Protein AF-A0A7W1E074-F1 (afdb_monomer)

Radius of gyration: 13.48 Å; Cα contacts (8 Å, |Δi|>4): 45; chains: 1; bounding box: 33×9×41 Å

Secon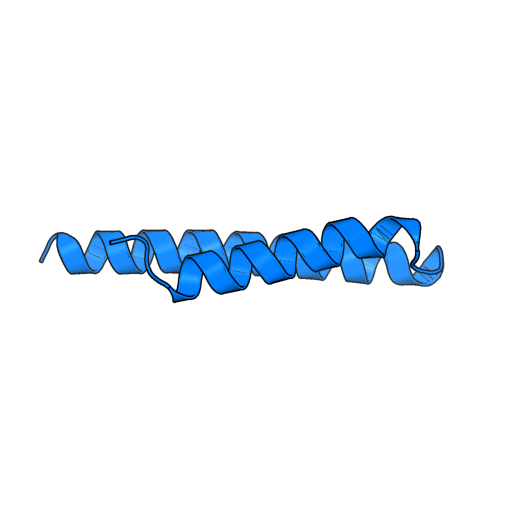dary structure (DSSP, 8-state):
---HHHHHHHHHHHHHHHHTTTS-GGGHHHHHHHHHHHHHHHHHHHHHHHHHTT-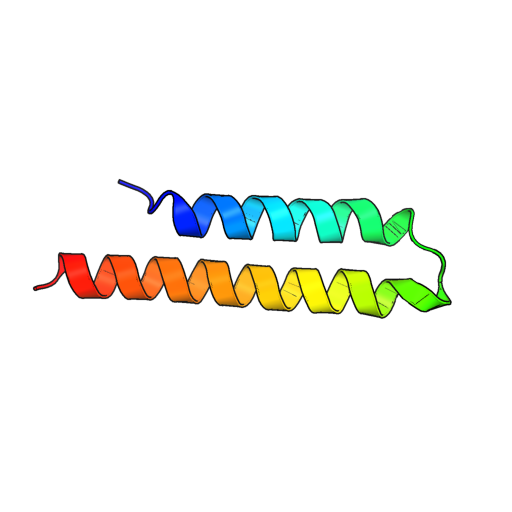

Structure (mmCIF, N/CA/C/O backbone):
data_AF-A0A7W1E074-F1
#
_entry.id   AF-A0A7W1E074-F1
#
loop_
_atom_site.group_PDB
_atom_site.id
_atom_site.type_symbol
_atom_site.label_atom_id
_atom_site.label_alt_id
_atom_site.label_comp_id
_atom_site.label_asym_id
_atom_site.label_entity_id
_atom_site.label_seq_id
_atom_site.pdbx_PDB_ins_code
_atom_site.Cartn_x
_atom_site.Cartn_y
_atom_site.Cartn_z
_atom_site.occupancy
_atom_site.B_iso_or_equiv
_atom_site.auth_seq_id
_atom_site.auth_comp_id
_atom_site.auth_asym_id
_atom_site.auth_atom_id
_atom_site.pdbx_PDB_model_num
ATOM 1 N N . MET A 1 1 ? -17.631 1.490 11.427 1.00 55.72 1 MET A N 1
ATOM 2 C CA . MET A 1 1 ? -17.335 2.391 10.292 1.00 55.72 1 MET A CA 1
ATOM 3 C C . MET A 1 1 ? -15.871 2.197 9.955 1.00 55.72 1 MET A C 1
ATOM 5 O O . MET A 1 1 ? -15.066 2.261 10.872 1.00 55.72 1 MET A O 1
ATOM 9 N N . VAL A 1 2 ? -15.534 1.843 8.713 1.00 56.41 2 VAL A N 1
ATOM 10 C CA . VAL A 1 2 ? -14.127 1.692 8.301 1.00 56.41 2 VAL A CA 1
ATOM 11 C C . VAL A 1 2 ? -13.405 3.002 8.600 1.00 56.41 2 VAL A C 1
ATOM 13 O O . VAL A 1 2 ? -13.904 4.066 8.230 1.00 56.41 2 VAL A O 1
ATOM 16 N N . ASP A 1 3 ? -12.282 2.927 9.314 1.00 74.44 3 ASP A N 1
ATOM 17 C CA . ASP A 1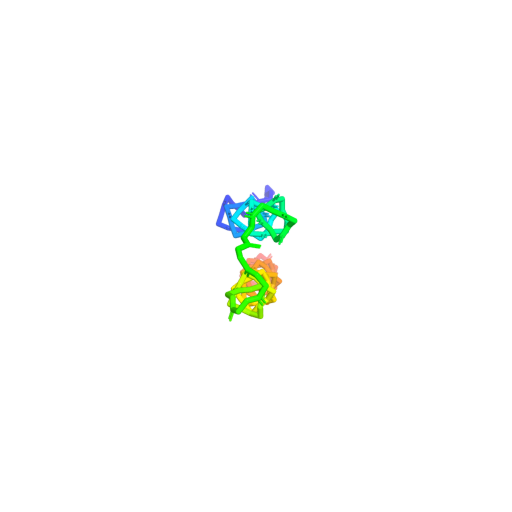 3 ? -11.531 4.118 9.686 1.00 74.44 3 ASP A CA 1
ATOM 18 C C . ASP A 1 3 ? -11.081 4.821 8.405 1.00 74.44 3 ASP A C 1
ATOM 20 O O . ASP A 1 3 ? -10.368 4.246 7.575 1.00 74.44 3 ASP A O 1
ATOM 24 N N . ARG A 1 4 ? -11.551 6.057 8.207 1.00 80.00 4 ARG A N 1
ATOM 25 C CA . ARG A 1 4 ? -11.318 6.827 6.976 1.00 80.00 4 ARG A CA 1
ATOM 26 C C . ARG A 1 4 ? -9.817 6.925 6.672 1.00 80.00 4 ARG A C 1
ATOM 28 O O . ARG A 1 4 ? -9.437 6.990 5.509 1.00 80.00 4 ARG A O 1
ATOM 35 N N . ARG A 1 5 ? -8.974 6.869 7.712 1.00 78.50 5 ARG A N 1
ATOM 36 C CA . ARG A 1 5 ? -7.507 6.879 7.627 1.00 78.50 5 ARG A CA 1
ATOM 37 C C . ARG A 1 5 ? -6.938 5.612 6.987 1.00 78.50 5 ARG A C 1
ATOM 39 O O . ARG A 1 5 ? -6.097 5.725 6.104 1.00 78.50 5 ARG A O 1
ATOM 46 N N . ALA A 1 6 ? -7.429 4.429 7.364 1.00 81.00 6 ALA A N 1
ATOM 47 C CA . ALA A 1 6 ? -6.993 3.164 6.764 1.00 81.00 6 ALA A CA 1
ATOM 48 C C . ALA A 1 6 ? -7.305 3.128 5.259 1.00 81.00 6 ALA A C 1
ATOM 50 O O . ALA A 1 6 ? -6.453 2.768 4.451 1.00 81.00 6 ALA A O 1
ATOM 51 N N . GLY A 1 7 ? -8.494 3.604 4.873 1.00 83.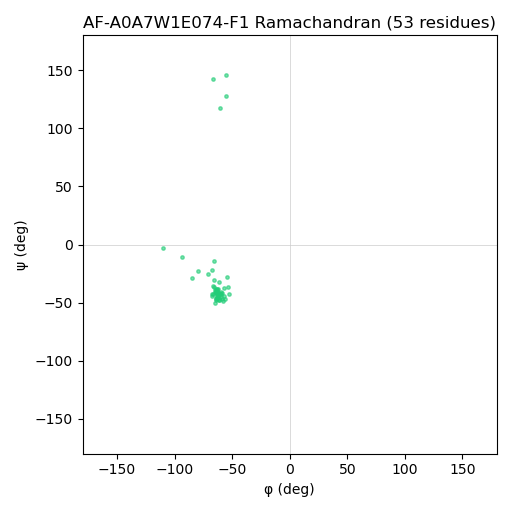00 7 GLY A N 1
ATOM 52 C CA . GLY A 1 7 ? -8.875 3.729 3.464 1.00 83.00 7 GLY A CA 1
ATOM 53 C C . GLY A 1 7 ? -7.933 4.633 2.662 1.00 83.00 7 GLY A C 1
ATOM 54 O O . GLY A 1 7 ? -7.543 4.272 1.556 1.00 83.00 7 GLY A O 1
ATOM 55 N N . VAL A 1 8 ? -7.509 5.770 3.228 1.00 86.69 8 VAL A N 1
ATOM 56 C CA . VAL A 1 8 ? -6.562 6.688 2.568 1.00 86.69 8 VAL A CA 1
ATOM 57 C C . VAL A 1 8 ? -5.225 6.000 2.296 1.00 86.69 8 VAL A C 1
ATOM 59 O O . VAL A 1 8 ? -4.736 6.051 1.170 1.00 86.69 8 VAL A O 1
ATOM 62 N N . PHE A 1 9 ? -4.654 5.309 3.285 1.00 86.88 9 PHE A N 1
ATOM 63 C CA . PHE A 1 9 ? -3.386 4.601 3.094 1.00 86.88 9 PHE A CA 1
ATOM 64 C C . PHE A 1 9 ? -3.486 3.498 2.033 1.00 86.88 9 PHE A C 1
ATOM 66 O O . PHE A 1 9 ? -2.580 3.354 1.216 1.00 86.88 9 PHE A O 1
ATOM 73 N N . LEU A 1 10 ? -4.607 2.775 1.978 1.00 86.25 10 LEU A N 1
ATOM 74 C CA . LEU A 1 10 ? -4.858 1.774 0.937 1.00 86.25 10 LEU A CA 1
ATOM 75 C C . LEU A 1 10 ? -4.925 2.381 -0.472 1.00 86.25 10 LEU A C 1
ATOM 77 O O . LEU A 1 10 ? -4.388 1.796 -1.412 1.00 86.25 10 LEU A O 1
ATOM 81 N N . VAL A 1 11 ? -5.534 3.561 -0.623 1.00 90.69 11 VAL A N 1
ATOM 82 C CA . VAL A 1 11 ? -5.578 4.279 -1.910 1.00 90.69 11 VAL A CA 1
ATOM 83 C C . VAL A 1 11 ? -4.172 4.677 -2.359 1.00 90.69 11 VAL A C 1
ATOM 85 O O . VAL A 1 11 ? -3.808 4.422 -3.505 1.00 90.69 11 VAL A O 1
ATOM 88 N N . PHE A 1 12 ? -3.354 5.232 -1.460 1.00 87.38 12 PHE A N 1
ATOM 89 C CA . PHE A 1 12 ? -1.960 5.565 -1.773 1.00 87.38 12 PHE A CA 1
ATOM 90 C C . PHE A 1 12 ? -1.126 4.324 -2.111 1.00 87.38 12 PHE A C 1
ATOM 92 O O . PHE A 1 12 ? -0.366 4.351 -3.078 1.00 87.38 12 PHE A O 1
ATOM 99 N N . ALA A 1 13 ? -1.312 3.217 -1.386 1.00 87.06 13 ALA A N 1
ATOM 100 C CA . ALA A 1 13 ? -0.663 1.948 -1.708 1.00 87.06 13 ALA A CA 1
ATOM 101 C C . ALA A 1 13 ? -1.030 1.462 -3.119 1.00 87.06 13 ALA A C 1
ATOM 103 O O . ALA A 1 13 ? -0.146 1.117 -3.903 1.00 87.06 13 ALA A O 1
ATOM 104 N N . GLY A 1 14 ? -2.321 1.493 -3.464 1.00 88.69 14 GLY A N 1
ATOM 105 C CA . GLY A 1 14 ? -2.799 1.154 -4.804 1.00 88.69 14 GLY A CA 1
ATOM 106 C C . GLY A 1 14 ? -2.209 2.064 -5.883 1.00 88.69 14 GLY A C 1
ATOM 107 O O . GLY A 1 14 ? -1.781 1.578 -6.927 1.00 88.69 14 GLY A O 1
ATOM 108 N N . MET A 1 15 ? -2.103 3.367 -5.608 1.00 92.00 15 MET A N 1
ATOM 109 C CA . MET A 1 15 ? -1.490 4.334 -6.522 1.00 92.00 15 MET A CA 1
ATOM 110 C C . MET A 1 15 ? -0.003 4.032 -6.761 1.00 92.00 15 MET A C 1
ATOM 112 O O . MET A 1 15 ? 0.445 4.050 -7.906 1.00 92.00 15 MET A O 1
ATOM 116 N N . CYS A 1 16 ? 0.756 3.678 -5.719 1.00 87.12 16 CYS A N 1
ATOM 117 C CA . CYS A 1 16 ? 2.155 3.266 -5.860 1.00 87.12 16 CYS A CA 1
ATOM 118 C C . CYS A 1 16 ? 2.313 1.981 -6.690 1.00 87.12 16 CYS A C 1
ATOM 120 O O . CYS A 1 16 ? 3.232 1.896 -7.503 1.00 87.12 16 CYS A O 1
ATOM 122 N N . ILE A 1 17 ? 1.409 1.006 -6.535 1.00 87.88 17 ILE A N 1
ATOM 123 C CA . ILE A 1 17 ? 1.407 -0.227 -7.343 1.00 87.88 17 ILE A CA 1
ATOM 124 C C . ILE A 1 17 ? 1.088 0.090 -8.810 1.00 87.88 17 ILE A C 1
ATOM 126 O O . ILE A 1 17 ? 1.755 -0.423 -9.706 1.00 87.88 17 ILE A O 1
ATOM 130 N N . ALA A 1 18 ? 0.113 0.966 -9.062 1.00 89.44 18 ALA A N 1
ATOM 131 C CA . ALA A 1 18 ? -0.259 1.386 -10.413 1.00 89.44 18 ALA A CA 1
ATOM 132 C C . ALA A 1 18 ? 0.851 2.184 -11.120 1.00 89.44 18 ALA A C 1
ATOM 134 O O . ALA A 1 18 ? 0.990 2.096 -12.339 1.00 89.44 18 ALA A O 1
ATOM 135 N N . LEU A 1 19 ? 1.663 2.931 -10.364 1.00 85.25 19 LEU A N 1
ATOM 136 C CA . LEU A 1 19 ? 2.810 3.683 -10.882 1.00 85.25 19 LEU A CA 1
ATOM 137 C C . LEU A 1 19 ? 4.050 2.813 -11.125 1.00 85.25 19 LEU A C 1
ATOM 139 O O . LEU A 1 19 ? 4.878 3.173 -11.954 1.00 85.25 19 LEU A O 1
ATOM 143 N N . ALA A 1 20 ? 4.181 1.660 -10.462 1.00 85.19 20 ALA A N 1
ATOM 144 C CA . ALA A 1 20 ? 5.333 0.770 -10.614 1.00 85.19 20 ALA A CA 1
ATOM 145 C C . ALA A 1 20 ? 5.665 0.361 -12.073 1.00 85.19 20 ALA A C 1
ATOM 147 O O . ALA A 1 20 ? 6.848 0.372 -12.418 1.00 85.19 20 ALA A O 1
ATOM 148 N N . PRO A 1 21 ? 4.704 0.024 -12.962 1.00 85.69 21 PRO A N 1
ATOM 149 C CA . PRO A 1 21 ? 5.022 -0.261 -14.365 1.00 85.69 21 PRO A CA 1
ATOM 150 C C . PRO A 1 21 ? 5.434 0.983 -15.167 1.00 85.69 21 PRO A C 1
ATOM 152 O O . PRO A 1 21 ? 6.161 0.837 -16.148 1.00 85.69 21 PRO A O 1
ATOM 155 N N . VAL A 1 22 ? 4.994 2.176 -14.748 1.00 89.8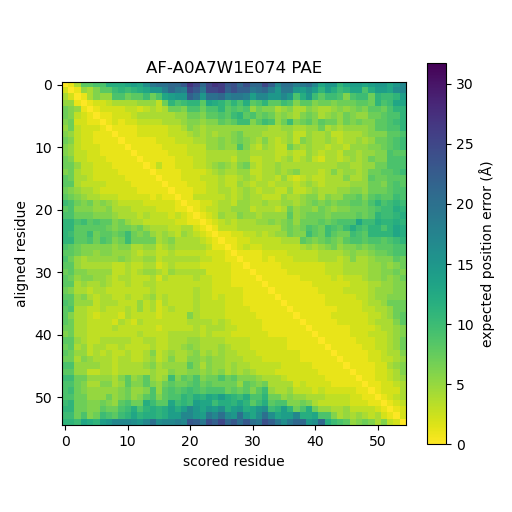1 22 VAL A N 1
ATOM 156 C CA . VAL A 1 22 ? 5.265 3.466 -15.410 1.00 89.81 22 VAL A CA 1
ATOM 157 C C . VAL A 1 22 ? 6.607 4.059 -14.966 1.00 89.81 22 VAL A C 1
ATOM 159 O O . VAL A 1 22 ? 7.247 4.773 -15.732 1.00 89.81 22 VAL A O 1
ATOM 162 N N . ALA A 1 23 ? 7.045 3.756 -13.743 1.00 85.62 23 ALA A N 1
ATOM 163 C CA . ALA A 1 23 ? 8.311 4.223 -13.199 1.00 85.62 23 ALA A CA 1
ATOM 164 C C . ALA A 1 23 ? 9.514 3.629 -13.946 1.00 85.62 23 ALA A C 1
ATOM 166 O O . ALA A 1 23 ? 9.526 2.441 -14.305 1.00 85.62 23 ALA A O 1
ATOM 167 N N . GLU A 1 24 ? 10.550 4.455 -14.118 1.00 88.56 24 GLU A N 1
ATOM 168 C CA . GLU A 1 24 ? 11.838 4.022 -14.658 1.00 88.56 24 GLU A CA 1
ATOM 169 C C . GLU A 1 24 ? 12.392 2.850 -13.829 1.00 88.56 24 GLU A C 1
ATOM 171 O O . GLU A 1 24 ? 12.175 2.804 -12.610 1.00 88.56 24 GLU A O 1
ATOM 176 N N . PRO A 1 25 ? 13.102 1.887 -14.452 1.00 86.56 25 PRO A N 1
ATOM 177 C CA . PRO A 1 25 ? 13.538 0.658 -13.785 1.00 86.56 25 PRO A CA 1
ATOM 178 C C . PRO A 1 25 ? 14.310 0.924 -12.488 1.00 86.56 25 PRO A C 1
ATOM 180 O O . PRO A 1 25 ? 14.135 0.214 -11.503 1.00 86.56 25 PRO A O 1
ATOM 183 N N . GLU A 1 26 ? 15.107 1.990 -12.487 1.00 89.06 26 GLU A N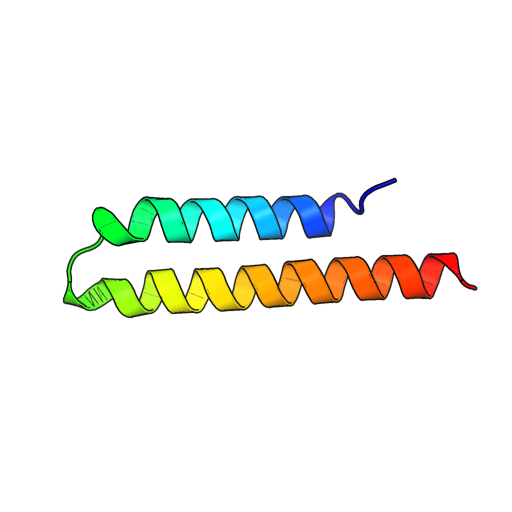 1
ATOM 184 C CA . GLU A 1 26 ? 15.951 2.449 -11.383 1.00 89.06 26 GLU A CA 1
ATOM 185 C C . GLU A 1 26 ? 15.153 2.965 -10.175 1.00 89.06 26 GLU A C 1
ATOM 187 O O . GLU A 1 26 ? 15.658 2.928 -9.053 1.00 89.06 26 GLU A O 1
ATOM 192 N N . PHE A 1 27 ? 13.894 3.371 -10.367 1.00 87.19 27 PHE A N 1
ATOM 193 C CA . PHE A 1 27 ? 13.026 3.895 -9.307 1.00 87.19 27 PHE A CA 1
ATOM 194 C C . PHE A 1 27 ? 11.880 2.954 -8.923 1.00 87.19 27 PHE A C 1
ATOM 196 O O . PHE A 1 27 ? 11.156 3.226 -7.963 1.00 87.19 27 PHE A O 1
ATOM 203 N N . ARG A 1 28 ? 11.719 1.804 -9.591 1.00 87.88 28 ARG A N 1
ATOM 204 C CA . ARG A 1 28 ? 10.645 0.840 -9.275 1.00 87.88 28 ARG A CA 1
ATOM 205 C C . ARG A 1 28 ? 10.667 0.368 -7.825 1.00 87.88 28 ARG A C 1
ATOM 207 O O . ARG A 1 28 ? 9.611 0.229 -7.207 1.00 87.88 28 ARG A O 1
ATOM 214 N N . TRP A 1 29 ? 11.855 0.176 -7.255 1.00 86.38 29 TRP A N 1
ATOM 215 C CA . TRP A 1 29 ? 12.027 -0.222 -5.852 1.00 86.38 29 TRP A CA 1
ATOM 216 C C . TRP A 1 29 ? 11.449 0.819 -4.890 1.00 86.38 29 TRP A C 1
ATOM 218 O O . TRP A 1 29 ? 10.913 0.452 -3.845 1.00 86.38 29 TRP A O 1
ATOM 228 N N . VAL A 1 30 ? 11.498 2.105 -5.253 1.00 90.25 30 VAL A N 1
ATOM 229 C CA . VAL A 1 30 ? 10.908 3.198 -4.471 1.00 90.25 30 VAL A CA 1
ATOM 230 C C . VAL A 1 30 ? 9.389 3.042 -4.436 1.00 90.25 30 VAL A C 1
ATOM 232 O O . VAL A 1 30 ? 8.809 3.003 -3.352 1.00 90.25 30 VAL A O 1
ATOM 235 N N . CYS A 1 31 ? 8.745 2.849 -5.593 1.00 86.50 31 CYS A N 1
ATOM 236 C CA . CYS A 1 31 ? 7.298 2.611 -5.671 1.00 86.50 31 CYS A CA 1
ATOM 237 C C . CYS A 1 31 ? 6.867 1.390 -4.845 1.00 86.50 31 CYS A C 1
ATOM 239 O O . CYS A 1 31 ? 5.897 1.472 -4.091 1.00 86.50 31 CYS A O 1
ATOM 241 N N . VAL A 1 32 ? 7.610 0.282 -4.932 1.00 88.31 32 VAL A N 1
ATOM 242 C CA .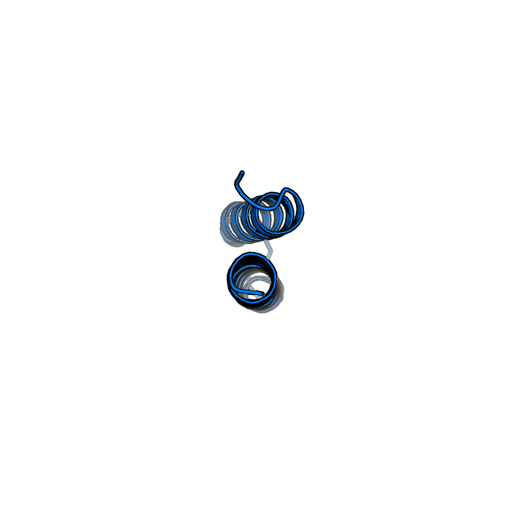 VAL A 1 32 ? 7.333 -0.936 -4.150 1.00 88.31 32 VAL A CA 1
ATOM 243 C C . VAL A 1 32 ? 7.501 -0.686 -2.647 1.00 88.31 32 VAL A C 1
ATOM 245 O O . VAL A 1 32 ? 6.659 -1.108 -1.855 1.00 88.31 32 VAL A O 1
ATOM 248 N N . THR A 1 33 ? 8.545 0.043 -2.248 1.00 92.06 33 THR A N 1
ATOM 249 C CA . THR A 1 33 ? 8.819 0.365 -0.839 1.00 92.06 33 THR A CA 1
ATOM 250 C C . THR A 1 33 ? 7.710 1.228 -0.244 1.00 92.06 33 THR A C 1
ATOM 252 O O . THR A 1 33 ? 7.173 0.901 0.814 1.00 92.06 33 THR A O 1
ATOM 255 N N . PHE A 1 34 ? 7.302 2.293 -0.940 1.00 90.12 34 PHE A N 1
ATOM 256 C CA . PHE A 1 34 ? 6.195 3.140 -0.493 1.00 90.12 34 PHE A CA 1
ATOM 257 C C . PHE A 1 34 ? 4.865 2.386 -0.466 1.00 90.12 34 PHE A C 1
ATOM 259 O O . PHE A 1 34 ? 4.121 2.528 0.503 1.00 90.12 34 PHE A O 1
ATOM 266 N N . ALA A 1 35 ? 4.586 1.533 -1.458 1.00 88.81 35 ALA A N 1
ATOM 267 C CA . ALA A 1 35 ? 3.407 0.670 -1.431 1.00 88.81 35 ALA A CA 1
ATOM 268 C C . ALA A 1 35 ? 3.389 -0.207 -0.168 1.00 88.81 35 ALA A C 1
ATOM 270 O O . ALA A 1 35 ? 2.380 -0.242 0.536 1.00 88.81 35 ALA A O 1
ATOM 271 N N . ALA A 1 36 ? 4.512 -0.850 0.170 1.00 91.44 36 ALA A N 1
ATOM 272 C CA . ALA A 1 36 ? 4.626 -1.673 1.371 1.00 91.44 36 ALA A CA 1
ATOM 273 C C . ALA A 1 36 ? 4.422 -0.859 2.663 1.00 91.44 36 ALA A C 1
ATOM 275 O O . ALA A 1 36 ? 3.666 -1.281 3.540 1.00 91.44 36 ALA A O 1
ATOM 276 N N . ILE A 1 37 ? 5.031 0.328 2.765 1.00 94.81 37 ILE A N 1
ATOM 277 C CA . ILE A 1 37 ? 4.860 1.230 3.917 1.00 94.81 37 ILE A CA 1
ATOM 278 C C . ILE A 1 37 ? 3.396 1.656 4.061 1.00 94.81 37 ILE A C 1
ATOM 280 O O . ILE A 1 37 ? 2.845 1.596 5.160 1.00 94.81 37 ILE A O 1
ATOM 284 N N . TYR A 1 38 ? 2.736 2.049 2.970 1.00 89.19 38 TYR A N 1
ATOM 285 C CA . TYR A 1 38 ? 1.330 2.445 3.007 1.00 89.19 38 TYR A CA 1
ATOM 286 C C . TYR A 1 38 ? 0.402 1.279 3.362 1.00 89.19 38 TYR A C 1
ATOM 288 O O . 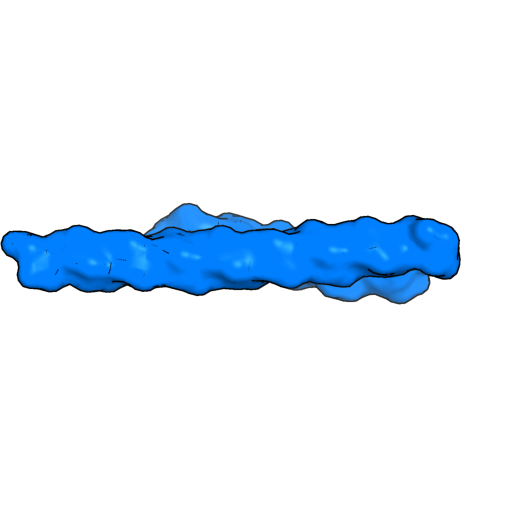TYR A 1 38 ? -0.545 1.473 4.125 1.00 89.19 38 TYR A O 1
ATOM 296 N N . VAL A 1 39 ? 0.693 0.056 2.907 1.00 89.88 39 VAL A N 1
ATOM 297 C CA . VAL A 1 39 ? -0.032 -1.146 3.351 1.00 89.88 39 VAL A CA 1
ATOM 298 C C . VAL A 1 39 ? 0.144 -1.358 4.856 1.00 89.88 39 VAL A C 1
ATOM 300 O O . VAL A 1 39 ? -0.849 -1.540 5.562 1.00 89.88 39 VAL A O 1
ATOM 303 N N . LEU A 1 40 ? 1.374 -1.272 5.373 1.00 92.88 40 LEU A N 1
ATOM 304 C CA . LEU A 1 40 ? 1.645 -1.405 6.808 1.00 92.88 40 LEU A CA 1
ATOM 305 C C . LEU A 1 40 ? 0.916 -0.339 7.630 1.00 92.88 40 LEU A C 1
ATOM 307 O O . LEU A 1 40 ? 0.284 -0.669 8.633 1.00 92.88 40 LEU A O 1
ATOM 311 N N . LEU A 1 41 ? 0.943 0.921 7.189 1.00 89.31 41 LEU A N 1
ATOM 312 C CA . LEU A 1 41 ? 0.224 2.016 7.841 1.00 89.31 41 LEU A CA 1
ATOM 313 C C . LEU A 1 41 ? -1.290 1.802 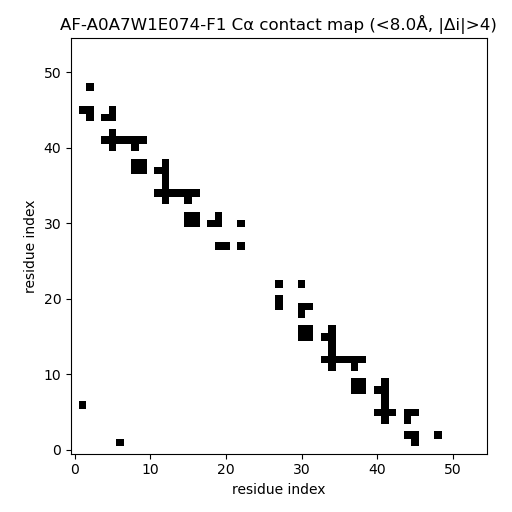7.805 1.00 89.31 41 LEU A C 1
ATOM 315 O O . LEU A 1 41 ? -1.954 2.019 8.816 1.00 89.31 41 LEU A O 1
ATOM 319 N N . SER A 1 42 ? -1.834 1.323 6.684 1.00 88.94 42 SER A N 1
ATOM 320 C CA . SER A 1 42 ? -3.250 0.966 6.567 1.00 88.94 42 SER A CA 1
ATOM 321 C C . SER A 1 42 ? -3.641 -0.099 7.593 1.00 88.94 42 SER A C 1
ATOM 323 O O . SER A 1 42 ? -4.624 0.066 8.321 1.00 88.94 42 SER A O 1
ATOM 325 N N . VAL A 1 43 ? -2.847 -1.170 7.698 1.00 89.12 43 VAL A N 1
ATOM 326 C CA . VAL A 1 43 ? -3.078 -2.262 8.656 1.00 89.12 43 VAL A CA 1
ATOM 327 C C . VAL A 1 43 ? -2.951 -1.763 10.095 1.00 89.12 43 VAL A C 1
ATOM 329 O O . VAL A 1 43 ? -3.837 -2.029 10.906 1.00 89.12 43 VAL A O 1
ATOM 332 N N . ALA A 1 44 ? -1.908 -0.993 10.410 1.00 89.38 44 ALA A N 1
ATOM 333 C CA . ALA A 1 44 ? -1.710 -0.415 11.736 1.00 89.38 44 ALA A CA 1
ATOM 334 C C . ALA A 1 44 ? -2.876 0.502 12.136 1.00 89.38 44 ALA A C 1
ATOM 336 O O . ALA A 1 44 ? -3.380 0.403 13.252 1.00 89.38 44 ALA A O 1
ATOM 337 N N . SER A 1 45 ? -3.365 1.337 11.212 1.00 87.62 45 SER A N 1
ATOM 338 C CA . SER A 1 45 ? -4.516 2.215 11.451 1.00 87.62 45 SER A CA 1
ATOM 339 C C . SER A 1 45 ? -5.805 1.421 11.681 1.00 87.62 45 SER A C 1
ATOM 341 O O . SER A 1 45 ? -6.572 1.736 12.588 1.00 87.62 45 SER A O 1
ATOM 343 N N . ALA A 1 46 ? -6.024 0.347 10.915 1.00 85.69 46 ALA A N 1
ATOM 344 C CA . ALA A 1 46 ? -7.173 -0.535 11.108 1.00 85.69 46 ALA A CA 1
ATOM 345 C C . ALA A 1 46 ? -7.123 -1.269 12.461 1.00 85.69 46 ALA A C 1
ATOM 347 O O . ALA A 1 46 ? -8.152 -1.410 13.128 1.00 85.69 46 ALA A O 1
ATOM 348 N N . LEU A 1 47 ? -5.936 -1.714 12.886 1.00 88.25 47 LEU A N 1
ATOM 349 C CA . LEU A 1 47 ? -5.728 -2.348 14.189 1.00 88.25 47 LEU A CA 1
ATOM 350 C C . LEU A 1 47 ? -5.919 -1.359 15.344 1.00 88.25 47 LEU A C 1
ATOM 352 O O . LEU A 1 47 ? -6.581 -1.704 16.323 1.00 88.25 47 LEU A O 1
ATOM 356 N N . ASP A 1 48 ? -5.406 -0.134 15.221 1.00 87.25 48 ASP A N 1
ATOM 357 C CA . ASP A 1 48 ? -5.573 0.919 16.228 1.00 87.25 48 ASP A CA 1
ATOM 358 C C . ASP A 1 48 ? -7.051 1.304 16.404 1.00 87.25 48 ASP A C 1
ATOM 360 O O . ASP A 1 48 ? -7.560 1.351 17.527 1.00 87.25 48 ASP A O 1
ATOM 364 N N . ALA A 1 49 ? -7.785 1.459 15.297 1.00 84.62 49 ALA A N 1
ATOM 365 C CA . ALA A 1 49 ? -9.227 1.705 15.316 1.00 84.62 49 ALA A CA 1
ATOM 366 C C . ALA A 1 49 ? -9.999 0.558 15.991 1.00 84.62 49 ALA A C 1
ATOM 368 O O . ALA A 1 49 ? -10.891 0.785 16.814 1.00 84.62 49 ALA A O 1
ATOM 369 N N . ARG A 1 50 ? -9.624 -0.692 15.688 1.00 83.00 50 ARG A N 1
ATOM 370 C CA . ARG A 1 50 ? -10.228 -1.885 16.299 1.00 83.00 50 ARG A CA 1
ATOM 371 C C . ARG A 1 50 ? -9.918 -1.987 17.794 1.00 83.00 50 ARG A C 1
ATOM 373 O O . ARG A 1 50 ? -10.781 -2.420 18.553 1.00 83.00 50 ARG A O 1
ATOM 380 N N . SER A 1 51 ? -8.717 -1.581 18.206 1.00 85.81 51 SER A N 1
ATOM 381 C CA . SER A 1 51 ? -8.304 -1.518 19.611 1.00 85.81 51 SER A CA 1
ATOM 382 C C . SER A 1 51 ? -9.136 -0.495 20.389 1.00 85.81 51 SER A C 1
ATOM 384 O O . SER A 1 51 ? -9.698 -0.831 21.431 1.00 85.81 51 SER A O 1
ATOM 386 N N . ARG A 1 52 ? -9.316 0.720 19.847 1.00 82.31 52 ARG A N 1
ATOM 387 C CA . ARG A 1 52 ? -10.152 1.758 20.480 1.00 82.31 52 ARG A CA 1
ATOM 388 C C . ARG A 1 52 ? -11.621 1.375 20.570 1.00 82.31 52 ARG A C 1
ATOM 390 O O . ARG A 1 52 ? -12.234 1.654 21.584 1.00 82.31 52 ARG A O 1
ATOM 397 N N . SER A 1 53 ? -12.172 0.707 19.556 1.00 78.75 53 SER A N 1
ATOM 398 C CA . SER A 1 53 ? -13.567 0.241 19.578 1.00 78.75 53 SER A CA 1
ATOM 399 C C . SER A 1 53 ? -13.843 -0.842 20.633 1.00 78.75 53 SER A C 1
ATOM 401 O O . SER A 1 53 ? -15.007 -1.170 20.856 1.00 78.75 53 SER A O 1
ATOM 403 N N . ARG A 1 54 ? -12.803 -1.457 21.212 1.00 75.56 54 ARG A N 1
ATOM 404 C CA . ARG A 1 54 ? -12.922 -2.489 22.254 1.00 75.56 54 ARG A CA 1
ATOM 405 C C . ARG A 1 54 ? -12.857 -1.935 23.682 1.00 75.56 54 ARG A C 1
ATOM 407 O O . ARG A 1 54 ? -13.101 -2.712 24.602 1.00 75.56 54 ARG A O 1
ATOM 414 N N . ARG A 1 55 ? -12.484 -0.664 23.862 1.00 62.94 55 ARG A N 1
ATOM 415 C CA . ARG A 1 55 ? -12.540 0.057 25.143 1.00 62.94 55 ARG A CA 1
ATOM 416 C C . ARG A 1 55 ? -13.850 0.817 25.254 1.00 62.94 55 ARG A C 1
ATOM 418 O O . ARG A 1 55 ? -14.329 0.913 26.400 1.00 62.94 55 ARG A O 1
#

Sequence (55 aa):
MVDRRAGVFLVFAGMCIALAPVAEPEFRWVCVTFAAIYVLLSVASALDARSRSRR

Mean predicted aligned error: 5.22 Å

Foldseek 3Di:
DQDVQLVVLQVLLVVLVVCLVVDDPVCSVVSVVSSVVSNVRSVVSRVVVVVVVVD

Solvent-accessible surface area (backbone atoms only — not comparable to full-atom values): 2936 Å² total; per-residue (Å²): 129,83,56,70,67,23,55,51,26,44,51,52,17,51,50,25,58,67,42,33,82,74,41,56,82,92,49,26,64,56,29,52,49,51,20,52,51,23,45,51,51,15,51,50,43,49,50,51,54,54,54,59,76,73,109

pLDDT: mean 85.26, std 7.6, range [55.72, 94.81]